Protein AF-A0A3N4R404-F1 (afdb_monomer)

Structure (mmCIF, N/CA/C/O backbone):
data_AF-A0A3N4R404-F1
#
_entry.id   AF-A0A3N4R404-F1
#
loop_
_atom_site.group_PDB
_atom_site.id
_atom_site.type_symbol
_atom_site.label_atom_id
_atom_site.label_alt_id
_atom_site.label_comp_id
_atom_site.label_asym_id
_atom_site.label_entity_id
_atom_site.label_seq_id
_atom_site.pdbx_PDB_ins_code
_atom_site.Cartn_x
_atom_site.Cartn_y
_atom_site.Cartn_z
_atom_site.occupancy
_atom_site.B_iso_or_equiv
_atom_site.auth_seq_id
_atom_site.auth_comp_id
_atom_site.auth_asym_id
_atom_site.auth_atom_id
_atom_site.pdbx_PDB_model_num
ATOM 1 N N . MET A 1 1 ? -18.838 -3.570 5.296 1.00 58.34 1 MET A N 1
ATOM 2 C CA . MET A 1 1 ? -17.727 -4.010 4.430 1.00 58.34 1 MET A CA 1
ATOM 3 C C . MET A 1 1 ? -17.228 -2.737 3.814 1.00 58.34 1 MET A C 1
ATOM 5 O O . MET A 1 1 ? -17.936 -2.168 2.995 1.00 58.34 1 MET A O 1
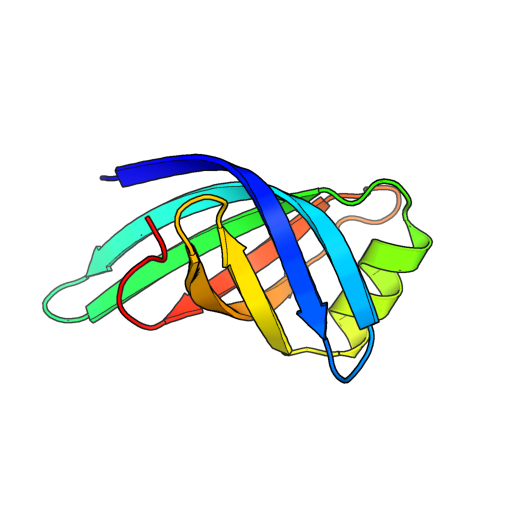ATOM 9 N N . ASP A 1 2 ? -16.094 -2.263 4.305 1.00 82.31 2 ASP A N 1
ATOM 10 C CA . ASP A 1 2 ? -15.583 -0.945 3.959 1.00 82.31 2 ASP A CA 1
ATOM 11 C C . ASP A 1 2 ? -14.447 -1.141 2.965 1.00 82.31 2 ASP A C 1
ATOM 13 O O . ASP A 1 2 ? -13.615 -2.045 3.113 1.00 82.31 2 ASP A O 1
ATOM 17 N N . SER A 1 3 ? -14.427 -0.326 1.921 1.00 88.31 3 SER A N 1
ATOM 18 C CA . SER A 1 3 ? -13.420 -0.401 0.871 1.00 88.31 3 SER A CA 1
ATOM 19 C C . SER A 1 3 ? -12.795 0.957 0.637 1.00 88.31 3 SER A C 1
ATOM 21 O O . SER A 1 3 ? -13.505 1.959 0.604 1.00 88.31 3 SER A O 1
ATOM 23 N N . TYR A 1 4 ? -11.493 0.952 0.387 1.00 89.94 4 TYR A N 1
ATOM 24 C CA . TYR A 1 4 ? -10.750 2.118 -0.058 1.00 89.94 4 TYR A CA 1
ATOM 25 C C . TYR A 1 4 ? -10.297 1.921 -1.502 1.00 89.94 4 TYR A C 1
ATOM 27 O O . TYR A 1 4 ? -9.874 0.831 -1.894 1.00 89.94 4 TYR A O 1
ATOM 35 N N . THR A 1 5 ? -10.395 2.969 -2.310 1.00 93.69 5 THR A N 1
ATOM 36 C CA . THR A 1 5 ? -9.848 2.998 -3.667 1.00 93.69 5 THR A CA 1
ATOM 37 C C . THR A 1 5 ? -9.319 4.393 -3.931 1.00 93.69 5 THR A C 1
ATOM 39 O O . THR A 1 5 ? -10.094 5.348 -3.935 1.00 93.69 5 THR A O 1
ATOM 42 N N . GLY A 1 6 ? -8.010 4.517 -4.117 1.00 94.44 6 GLY A N 1
ATOM 43 C CA . GLY A 1 6 ? -7.396 5.821 -4.314 1.00 94.44 6 GLY A CA 1
ATOM 44 C C . GLY A 1 6 ? -5.880 5.829 -4.142 1.00 94.44 6 GLY A C 1
ATOM 45 O O . GLY A 1 6 ? -5.259 4.771 -4.008 1.00 94.44 6 GLY A O 1
ATOM 46 N N . PRO A 1 7 ? -5.270 7.024 -4.150 1.00 94.94 7 PRO A N 1
ATOM 47 C CA . PRO A 1 7 ? -3.831 7.181 -3.982 1.00 94.94 7 PRO A CA 1
ATOM 48 C C . PRO A 1 7 ? -3.389 6.749 -2.581 1.00 94.94 7 PRO A C 1
ATOM 50 O O . PRO A 1 7 ? -4.109 6.927 -1.602 1.00 94.94 7 PRO A O 1
ATOM 53 N N . ALA A 1 8 ? -2.201 6.182 -2.479 1.00 94.38 8 ALA A N 1
ATOM 54 C CA . ALA A 1 8 ? -1.565 5.827 -1.223 1.00 94.38 8 ALA A CA 1
ATOM 55 C C . ALA A 1 8 ? -0.050 5.876 -1.404 1.00 94.38 8 ALA A C 1
ATOM 57 O O . ALA A 1 8 ? 0.458 5.899 -2.524 1.00 94.38 8 ALA A O 1
ATOM 58 N N . THR A 1 9 ? 0.670 5.831 -0.296 1.00 94.38 9 THR A N 1
ATOM 59 C CA . THR A 1 9 ? 2.126 5.794 -0.306 1.00 94.38 9 THR A CA 1
ATOM 60 C C . THR A 1 9 ? 2.584 4.539 0.423 1.00 94.38 9 THR A C 1
ATOM 62 O O . THR A 1 9 ? 2.103 4.237 1.515 1.00 94.38 9 THR A O 1
ATOM 65 N N . VAL A 1 10 ? 3.497 3.779 -0.176 1.00 92.62 10 VAL A N 1
ATOM 66 C CA . VAL A 1 10 ? 4.062 2.568 0.427 1.00 92.62 10 VAL A CA 1
ATOM 67 C C . VAL A 1 10 ? 5.558 2.736 0.651 1.00 92.62 10 VAL A C 1
ATOM 69 O O . VAL A 1 10 ? 6.303 3.097 -0.258 1.00 92.62 10 VAL A O 1
ATOM 72 N N . THR A 1 11 ? 6.005 2.460 1.872 1.00 92.31 11 THR A N 1
ATOM 73 C CA . THR A 1 11 ? 7.408 2.559 2.272 1.00 92.31 11 THR A CA 1
ATOM 74 C C . THR A 1 11 ? 7.926 1.194 2.699 1.00 92.31 11 THR A C 1
ATOM 76 O O . THR A 1 11 ? 7.451 0.616 3.681 1.00 92.31 11 THR A O 1
ATOM 79 N N . ALA A 1 12 ? 8.930 0.690 1.985 1.00 88.81 12 ALA A N 1
ATOM 80 C CA . ALA A 1 12 ? 9.666 -0.515 2.349 1.00 88.81 12 ALA A CA 1
ATOM 81 C C . ALA A 1 12 ? 11.129 -0.166 2.615 1.00 88.81 12 ALA A C 1
ATOM 83 O O . ALA A 1 12 ? 11.787 0.465 1.788 1.00 88.81 12 ALA A O 1
ATOM 84 N N . SER A 1 13 ? 11.640 -0.589 3.773 1.00 82.38 13 SER A N 1
ATOM 85 C CA . SER A 1 13 ? 12.982 -0.246 4.260 1.00 82.38 13 SER A CA 1
ATOM 86 C C . SER A 1 13 ? 13.221 1.271 4.288 1.00 82.38 13 SER A C 1
ATOM 88 O O . SER A 1 13 ? 12.871 1.919 5.269 1.00 82.38 13 SER A O 1
ATOM 90 N N . THR A 1 14 ? 13.792 1.842 3.228 1.00 81.75 14 THR A N 1
ATOM 91 C CA . THR A 1 14 ? 14.110 3.275 3.104 1.00 81.75 14 THR A CA 1
ATOM 92 C C . THR A 1 14 ? 13.544 3.906 1.834 1.00 81.75 14 THR A C 1
ATOM 94 O O . THR A 1 14 ? 13.835 5.067 1.558 1.00 81.75 14 THR A O 1
ATOM 97 N N . THR A 1 15 ? 12.777 3.155 1.042 1.00 88.44 15 THR A N 1
ATOM 98 C CA . THR A 1 15 ? 12.263 3.622 -0.246 1.00 88.44 15 THR A CA 1
ATOM 99 C C . THR A 1 15 ? 10.753 3.739 -0.193 1.0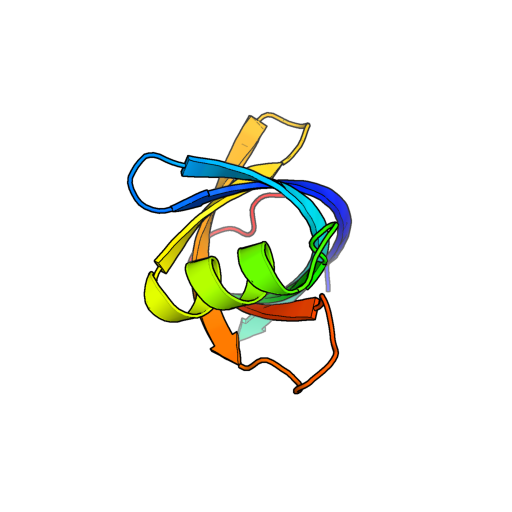0 88.44 15 THR A C 1
ATOM 101 O O . THR A 1 15 ? 10.055 2.825 0.250 1.00 88.44 15 THR A O 1
ATOM 104 N N . THR A 1 16 ? 10.274 4.886 -0.653 1.00 92.19 16 THR A N 1
ATOM 105 C CA . THR A 1 16 ? 8.872 5.276 -0.636 1.00 92.19 16 THR A CA 1
ATOM 106 C C . THR A 1 16 ? 8.378 5.415 -2.065 1.00 92.19 16 THR A C 1
ATOM 108 O O . THR A 1 16 ? 9.051 6.038 -2.883 1.00 92.19 16 THR A O 1
ATOM 111 N N . TYR A 1 17 ? 7.213 4.841 -2.341 1.00 91.88 17 TYR A N 1
ATOM 112 C CA . TYR A 1 17 ? 6.586 4.844 -3.654 1.00 91.88 17 TYR A CA 1
ATOM 113 C C . TYR A 1 17 ? 5.149 5.317 -3.536 1.00 91.88 17 TYR A C 1
ATOM 115 O O . TYR A 1 17 ? 4.419 4.879 -2.642 1.00 91.88 17 TYR A O 1
ATOM 123 N N . ASP A 1 18 ? 4.742 6.160 -4.474 1.00 94.25 18 ASP A N 1
ATOM 124 C CA . ASP A 1 18 ? 3.339 6.487 -4.662 1.00 94.25 18 ASP A CA 1
ATOM 125 C C . ASP A 1 18 ? 2.671 5.366 -5.457 1.00 94.25 18 ASP A C 1
ATOM 127 O O . ASP A 1 18 ? 3.212 4.845 -6.435 1.00 94.25 18 ASP A O 1
ATOM 131 N N . VAL A 1 19 ? 1.507 4.937 -4.983 1.00 94.44 19 VAL A N 1
ATOM 132 C CA . VAL A 1 19 ? 0.759 3.811 -5.536 1.00 94.44 19 VAL A CA 1
ATOM 133 C C . VAL A 1 19 ? -0.726 4.126 -5.566 1.00 94.44 19 VAL A C 1
ATOM 135 O O . VAL A 1 19 ? -1.232 4.972 -4.831 1.00 94.44 19 VAL A O 1
ATOM 138 N N . HIS A 1 20 ? -1.459 3.384 -6.384 1.00 94.75 20 HIS A N 1
ATOM 139 C CA . HIS A 1 20 ? -2.911 3.346 -6.299 1.00 94.75 20 HIS A CA 1
ATOM 140 C C . HIS A 1 20 ? -3.345 2.098 -5.525 1.00 94.75 20 HIS A C 1
ATOM 142 O O . HIS A 1 20 ? -3.039 0.974 -5.930 1.00 94.75 20 HIS A O 1
ATOM 148 N N . ALA A 1 21 ? -4.041 2.280 -4.406 1.00 93.50 21 ALA A N 1
ATOM 149 C CA . ALA A 1 21 ? -4.481 1.200 -3.534 1.00 93.50 21 ALA A CA 1
ATOM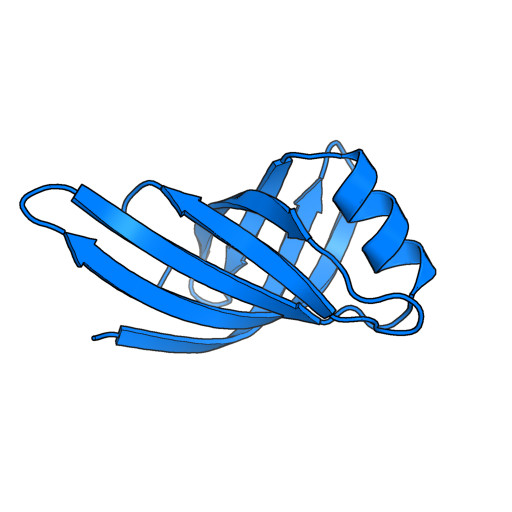 150 C C . ALA A 1 21 ? -5.961 0.873 -3.750 1.00 93.50 21 ALA A C 1
ATOM 152 O O . ALA A 1 21 ? -6.807 1.760 -3.817 1.00 93.50 21 ALA A O 1
ATOM 153 N N . GLU A 1 22 ? -6.271 -0.420 -3.790 1.00 93.50 22 GLU A N 1
ATOM 154 C CA . GLU A 1 22 ? -7.625 -0.970 -3.745 1.00 93.50 22 GLU A CA 1
ATOM 155 C C . GLU A 1 22 ? -7.707 -1.928 -2.555 1.00 93.50 22 GLU A C 1
ATOM 157 O O . GLU A 1 22 ? -7.189 -3.043 -2.625 1.00 93.50 22 GLU A O 1
ATOM 162 N N . LEU A 1 23 ? -8.318 -1.499 -1.448 1.00 91.50 23 LEU A N 1
ATOM 163 C CA . LEU A 1 23 ? -8.355 -2.231 -0.177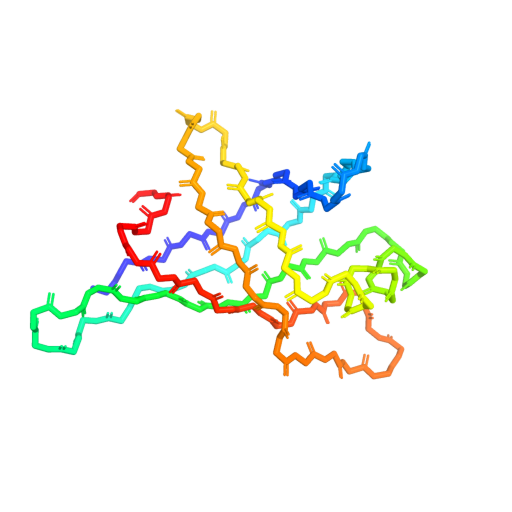 1.00 91.50 23 LEU A CA 1
ATOM 164 C C . LEU A 1 23 ? -9.786 -2.582 0.226 1.00 91.50 23 LEU A C 1
ATOM 166 O O . LEU A 1 23 ? -10.734 -1.849 -0.062 1.00 91.50 23 LEU A O 1
ATOM 170 N N . ARG A 1 24 ? -9.941 -3.704 0.928 1.00 89.88 24 ARG A N 1
ATOM 171 C CA . ARG A 1 24 ? -11.209 -4.165 1.501 1.00 89.88 24 ARG A CA 1
ATOM 172 C C . ARG A 1 24 ? -10.994 -4.678 2.917 1.00 89.88 24 ARG A C 1
ATOM 174 O O . ARG A 1 24 ? -10.052 -5.436 3.161 1.00 89.88 24 ARG A O 1
ATOM 181 N N . THR A 1 25 ? -11.897 -4.317 3.825 1.00 87.50 25 THR A N 1
ATOM 182 C CA . THR A 1 25 ? -11.917 -4.840 5.190 1.00 87.50 25 THR A CA 1
ATOM 183 C C . THR A 1 25 ? -12.703 -6.139 5.270 1.00 87.50 25 THR A C 1
ATOM 185 O O . THR A 1 25 ? -13.770 -6.301 4.673 1.00 87.50 25 THR A O 1
ATOM 188 N N . TYR A 1 26 ? -12.176 -7.061 6.068 1.00 81.88 26 TYR A N 1
ATOM 189 C CA . TYR A 1 26 ? -12.809 -8.317 6.430 1.00 81.88 26 TYR A CA 1
ATOM 190 C C . TYR A 1 26 ? -12.924 -8.378 7.954 1.00 81.88 26 TYR A C 1
ATOM 192 O O . TYR A 1 26 ? -11.937 -8.238 8.686 1.00 81.88 26 TYR A O 1
ATOM 200 N N . HIS A 1 27 ? -14.149 -8.590 8.427 1.00 75.81 27 HIS A N 1
ATOM 201 C CA . HIS A 1 27 ? -14.448 -8.785 9.840 1.00 75.81 27 HIS A CA 1
ATOM 202 C C . HIS A 1 27 ? -14.671 -10.273 10.088 1.00 75.81 27 HIS A C 1
ATOM 204 O O . HIS A 1 27 ? -15.699 -10.817 9.685 1.00 75.81 27 HIS A O 1
ATOM 210 N N . THR A 1 28 ? -13.725 -10.920 10.766 1.00 69.00 28 THR A N 1
ATOM 211 C CA . THR A 1 28 ? -13.850 -12.331 11.150 1.00 69.00 28 THR A CA 1
ATOM 212 C C . THR A 1 28 ? -13.817 -12.417 12.673 1.00 69.00 28 THR A C 1
ATOM 214 O O . THR A 1 28 ? -12.755 -12.455 13.294 1.00 69.00 28 THR A O 1
ATOM 217 N N . GLY A 1 29 ? -14.999 -12.387 13.297 1.00 72.50 29 GLY A N 1
ATOM 218 C CA . GLY A 1 29 ? -15.131 -12.338 14.756 1.00 72.50 29 GLY A CA 1
ATOM 219 C C . GLY A 1 29 ? -14.553 -11.045 15.344 1.00 72.50 29 GLY A C 1
ATOM 220 O O . GLY A 1 29 ? -14.921 -9.951 14.924 1.00 72.50 29 GLY A O 1
ATOM 221 N N . ALA A 1 30 ? -13.641 -11.167 16.312 1.00 70.62 30 ALA A N 1
ATOM 222 C CA . ALA A 1 30 ? -12.960 -10.026 16.937 1.00 70.62 30 ALA A CA 1
ATOM 223 C C . ALA A 1 30 ? -11.770 -9.486 16.117 1.00 70.62 30 ALA A C 1
ATOM 225 O O . ALA A 1 30 ? -11.232 -8.425 16.435 1.00 70.62 30 ALA A O 1
ATOM 226 N N . VAL A 1 31 ? -11.341 -10.201 15.071 1.00 66.88 31 VAL A N 1
ATOM 227 C CA . VAL A 1 31 ? -10.176 -9.823 14.267 1.00 66.88 31 VAL A CA 1
ATOM 228 C C . VAL A 1 31 ? -10.620 -8.939 13.108 1.00 66.88 31 VAL A C 1
ATOM 230 O O . VAL A 1 31 ? -11.420 -9.344 12.260 1.00 66.88 31 VAL A O 1
ATOM 233 N N . ARG A 1 32 ? -10.071 -7.721 13.062 1.00 74.25 32 ARG A N 1
ATOM 234 C CA . ARG A 1 32 ? -10.124 -6.858 11.880 1.00 74.25 32 ARG A CA 1
ATOM 235 C C . ARG A 1 32 ? -8.891 -7.134 11.030 1.00 74.25 32 ARG A C 1
ATOM 237 O O . ARG A 1 32 ? -7.759 -7.006 11.495 1.00 74.25 32 ARG A O 1
ATOM 244 N N . SER A 1 33 ? -9.137 -7.555 9.800 1.00 84.88 33 SER A N 1
ATOM 245 C CA . SER A 1 33 ? -8.109 -7.762 8.785 1.00 84.88 33 SER A CA 1
ATOM 246 C C . SER A 1 33 ? -8.528 -7.041 7.517 1.00 84.88 33 SER A C 1
ATOM 248 O O . SER A 1 33 ? -9.704 -6.728 7.325 1.00 84.88 33 SER A O 1
ATOM 250 N N . TRP A 1 34 ? -7.574 -6.751 6.653 1.00 88.06 34 TRP A N 1
ATOM 251 C CA . TRP A 1 34 ? -7.860 -6.112 5.381 1.00 88.06 34 TRP A CA 1
ATOM 252 C C . TRP A 1 34 ? -6.900 -6.635 4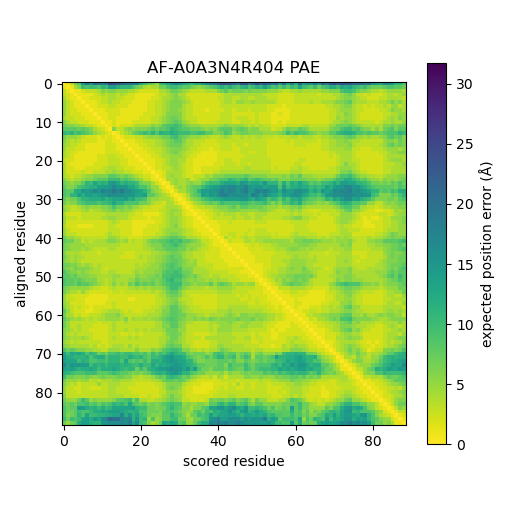.324 1.00 88.06 34 TRP A C 1
ATOM 254 O O . TRP A 1 34 ? -5.785 -7.065 4.621 1.00 88.06 34 TRP A O 1
ATOM 264 N N . ALA A 1 35 ? -7.358 -6.665 3.082 1.00 90.62 35 ALA A N 1
ATOM 265 C CA . ALA A 1 35 ? -6.562 -7.135 1.960 1.00 90.62 35 ALA A CA 1
ATOM 266 C C . ALA A 1 35 ? -6.923 -6.361 0.701 1.00 90.62 35 ALA A C 1
ATOM 268 O O . ALA A 1 35 ? -7.992 -5.755 0.614 1.00 90.62 35 ALA A O 1
ATOM 269 N N . GLY A 1 36 ? -6.034 -6.399 -0.279 1.00 91.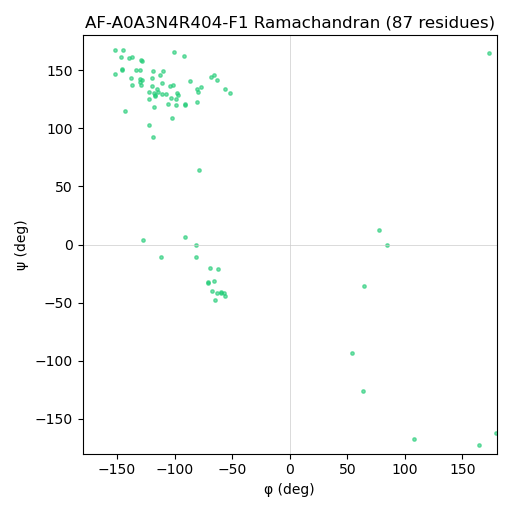44 36 GLY A N 1
ATOM 270 C CA . GLY A 1 36 ? -6.203 -5.604 -1.475 1.00 91.44 36 GLY A CA 1
ATOM 271 C C . GLY A 1 36 ? -5.073 -5.753 -2.471 1.00 91.44 36 GLY A C 1
ATOM 272 O O . GLY A 1 36 ? -4.283 -6.699 -2.412 1.00 91.44 36 GLY A O 1
ATOM 273 N N . SER A 1 37 ? -4.997 -4.789 -3.376 1.00 93.25 37 SER A N 1
ATOM 274 C CA . SER A 1 37 ? -3.903 -4.649 -4.325 1.00 93.25 37 SER A CA 1
ATOM 275 C C . SER A 1 37 ? -3.349 -3.234 -4.324 1.00 93.25 37 SER A C 1
ATOM 277 O O . SER A 1 37 ? -4.100 -2.266 -4.225 1.00 93.25 37 SER A O 1
ATOM 279 N N . LEU A 1 38 ? -2.032 -3.134 -4.466 1.00 92.62 38 LEU A N 1
ATOM 280 C CA . LEU A 1 38 ? -1.316 -1.891 -4.722 1.00 92.62 38 LEU A CA 1
ATOM 281 C C . LEU A 1 38 ? -0.847 -1.906 -6.170 1.00 92.62 38 LEU A C 1
ATOM 283 O O . LEU A 1 38 ? -0.241 -2.886 -6.607 1.00 92.62 38 LEU A O 1
ATOM 287 N N . ARG A 1 39 ? -1.137 -0.840 -6.907 1.00 93.69 39 ARG A N 1
ATOM 288 C CA . ARG A 1 39 ? -0.696 -0.656 -8.284 1.00 93.69 39 ARG A CA 1
ATOM 289 C C . ARG A 1 39 ? 0.420 0.378 -8.326 1.00 93.69 39 ARG A C 1
ATOM 291 O O . ARG A 1 39 ? 0.212 1.517 -7.920 1.00 93.69 39 ARG A O 1
ATOM 298 N N . PHE A 1 40 ? 1.570 -0.052 -8.824 1.00 91.38 40 PHE A N 1
ATOM 299 C CA . PHE A 1 40 ? 2.762 0.763 -9.027 1.00 91.38 40 PHE A CA 1
ATOM 300 C C . PHE A 1 40 ? 2.776 1.354 -10.441 1.00 91.38 40 PHE A C 1
ATOM 302 O O . PHE A 1 40 ? 2.091 0.854 -11.344 1.00 91.38 40 PHE A O 1
ATOM 309 N N . ASP A 1 41 ? 3.591 2.387 -10.641 1.00 89.12 41 ASP A N 1
ATOM 310 C CA . ASP A 1 41 ? 3.774 3.019 -11.951 1.00 89.12 41 ASP A CA 1
ATOM 311 C C . ASP A 1 41 ? 4.557 2.129 -12.923 1.00 89.12 41 ASP A C 1
ATOM 313 O O . ASP A 1 41 ? 4.306 2.140 -14.128 1.00 89.12 41 ASP A O 1
ATOM 317 N N . ASN A 1 42 ? 5.485 1.320 -12.408 1.00 87.25 42 ASN A N 1
ATOM 318 C CA . ASN A 1 42 ? 6.284 0.399 -13.206 1.00 87.25 42 ASN A CA 1
ATOM 319 C C . ASN A 1 42 ? 6.430 -0.977 -12.536 1.00 87.25 42 ASN A C 1
ATOM 321 O O . ASN A 1 42 ? 6.187 -1.158 -11.343 1.00 87.25 42 ASN A O 1
ATOM 325 N N . GLU A 1 43 ? 6.792 -1.977 -13.343 1.00 84.56 43 GLU A N 1
ATOM 326 C CA . GLU A 1 43 ? 6.907 -3.367 -12.889 1.00 84.56 43 GLU A CA 1
ATOM 327 C C . GLU A 1 43 ? 8.121 -3.581 -11.971 1.00 84.56 43 GLU A C 1
ATOM 329 O O . GLU A 1 43 ? 8.053 -4.377 -11.037 1.00 84.56 43 GLU A O 1
ATOM 334 N N . SER A 1 44 ? 9.217 -2.851 -12.194 1.00 85.38 44 SER A N 1
ATOM 335 C CA . SER A 1 44 ? 10.433 -2.953 -11.380 1.00 85.38 44 SER A CA 1
ATOM 336 C C . SER A 1 44 ? 10.167 -2.617 -9.910 1.00 85.38 44 SER A C 1
ATOM 338 O O . SER A 1 44 ? 10.628 -3.336 -9.025 1.00 85.38 44 SER A O 1
ATOM 340 N N . ASP A 1 45 ? 9.367 -1.585 -9.642 1.00 87.75 45 ASP A N 1
ATOM 341 C CA . ASP A 1 45 ? 9.000 -1.170 -8.285 1.00 87.75 45 ASP A CA 1
ATOM 342 C C . ASP A 1 45 ? 8.116 -2.214 -7.594 1.00 87.75 45 ASP A C 1
ATOM 344 O O . ASP A 1 45 ? 8.332 -2.555 -6.427 1.00 87.75 45 ASP A O 1
ATOM 348 N N . ALA A 1 46 ? 7.174 -2.799 -8.343 1.00 84.56 46 ALA A N 1
ATOM 349 C CA . ALA A 1 46 ? 6.360 -3.914 -7.869 1.00 84.56 46 ALA A CA 1
ATOM 350 C C . ALA A 1 46 ? 7.230 -5.130 -7.491 1.00 84.56 46 ALA A C 1
ATOM 352 O O . ALA A 1 46 ? 7.001 -5.758 -6.451 1.00 84.56 46 ALA A O 1
ATOM 353 N N . TRP A 1 47 ? 8.260 -5.432 -8.291 1.00 82.50 47 TRP A N 1
ATOM 354 C CA . TRP A 1 47 ? 9.219 -6.500 -8.001 1.00 82.50 47 TRP A CA 1
ATOM 355 C C . TRP A 1 47 ? 10.040 -6.231 -6.743 1.00 82.50 47 TRP A C 1
ATOM 357 O O . TRP A 1 47 ? 10.123 -7.107 -5.883 1.00 82.50 47 TRP A O 1
ATOM 367 N N . VAL A 1 48 ? 10.597 -5.025 -6.593 1.00 84.44 48 VAL A N 1
ATOM 368 C CA . VAL A 1 48 ? 11.368 -4.637 -5.398 1.00 84.44 48 VAL A CA 1
ATOM 369 C C . VAL A 1 48 ? 10.528 -4.825 -4.132 1.00 84.44 48 VAL A C 1
ATOM 371 O O . VAL A 1 48 ? 11.001 -5.421 -3.158 1.00 84.44 48 VAL A O 1
ATOM 374 N N . MET A 1 49 ? 9.261 -4.410 -4.172 1.00 83.44 49 MET A N 1
ATOM 375 C CA . MET A 1 49 ? 8.329 -4.513 -3.048 1.00 83.44 49 MET A CA 1
ATOM 376 C C . MET A 1 49 ? 8.020 -5.945 -2.625 1.00 83.44 49 MET A C 1
ATOM 378 O O . MET A 1 49 ? 8.032 -6.251 -1.431 1.00 83.44 49 MET A O 1
ATOM 382 N N . LEU A 1 50 ? 7.821 -6.854 -3.580 1.00 81.94 50 LEU A N 1
ATOM 383 C CA . LEU A 1 50 ? 7.642 -8.276 -3.275 1.00 81.94 50 LEU A CA 1
ATOM 384 C C . LEU A 1 50 ? 8.830 -8.849 -2.498 1.00 81.94 50 LEU A C 1
ATOM 386 O O . LEU A 1 50 ? 8.639 -9.603 -1.542 1.00 81.94 50 LEU A O 1
ATOM 390 N N . THR A 1 51 ? 10.055 -8.472 -2.877 1.00 83.69 51 THR A N 1
ATOM 391 C CA . THR A 1 51 ? 11.277 -8.904 -2.182 1.00 83.69 51 THR A CA 1
ATOM 392 C C . THR A 1 51 ? 11.381 -8.371 -0.757 1.00 83.69 51 THR A C 1
ATOM 394 O O . THR A 1 51 ? 11.933 -9.063 0.098 1.00 83.69 51 THR A O 1
ATOM 397 N N . ALA A 1 52 ? 10.833 -7.18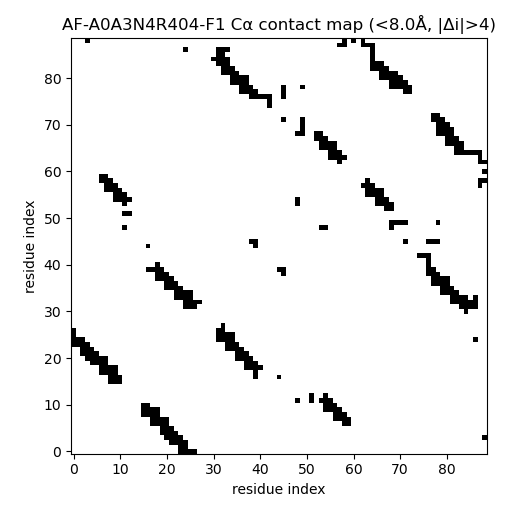5 -0.475 1.00 83.69 52 ALA A N 1
ATOM 398 C CA . ALA A 1 52 ? 10.856 -6.591 0.862 1.00 83.69 52 ALA A CA 1
ATOM 399 C C . ALA A 1 52 ? 9.965 -7.336 1.874 1.00 83.69 52 ALA A C 1
ATOM 401 O O . ALA A 1 52 ? 10.194 -7.231 3.079 1.00 83.69 52 ALA A O 1
ATOM 402 N N . ARG A 1 53 ? 8.987 -8.127 1.400 1.00 81.38 53 ARG A N 1
ATOM 403 C CA . ARG A 1 53 ? 8.010 -8.938 2.166 1.00 81.38 53 ARG A CA 1
ATOM 404 C C . ARG A 1 53 ? 7.027 -8.151 3.033 1.00 81.38 53 ARG A C 1
ATOM 406 O O . ARG A 1 53 ? 5.872 -8.559 3.134 1.00 81.38 53 ARG A O 1
ATOM 413 N N . GLN A 1 54 ? 7.454 -7.041 3.623 1.00 88.12 54 GLN A N 1
ATOM 414 C CA . GLN A 1 54 ? 6.652 -6.175 4.477 1.00 88.12 54 GLN A CA 1
ATOM 415 C C . GLN A 1 54 ? 6.927 -4.702 4.156 1.00 88.12 54 GLN A C 1
ATOM 417 O O . GLN A 1 54 ? 8.064 -4.320 3.880 1.00 88.12 54 GLN A O 1
ATOM 422 N N . ALA A 1 55 ? 5.888 -3.875 4.228 1.00 91.38 55 ALA A N 1
ATOM 423 C CA . ALA A 1 55 ? 5.985 -2.427 4.073 1.00 91.38 55 ALA A CA 1
ATOM 424 C C . ALA A 1 55 ? 4.985 -1.699 4.979 1.00 91.38 55 ALA A C 1
ATOM 426 O O . ALA A 1 55 ? 4.069 -2.306 5.541 1.00 91.38 55 ALA A O 1
ATOM 427 N N . VAL A 1 56 ? 5.161 -0.388 5.108 1.00 92.38 56 VAL A N 1
ATOM 428 C CA . VAL A 1 56 ? 4.183 0.515 5.719 1.00 92.38 56 VAL A CA 1
ATOM 429 C C . VAL A 1 56 ? 3.394 1.184 4.602 1.00 92.38 56 VAL A C 1
ATOM 431 O O . VAL A 1 56 ? 3.979 1.787 3.710 1.00 92.38 56 VAL A O 1
ATOM 434 N N . LEU A 1 57 ? 2.072 1.066 4.648 1.00 92.12 57 LEU A N 1
ATOM 435 C CA . LEU A 1 57 ? 1.137 1.772 3.784 1.00 92.12 57 LEU A CA 1
ATOM 436 C C . LEU A 1 57 ? 0.606 2.997 4.530 1.00 92.12 57 LEU A C 1
ATOM 438 O O . LEU A 1 57 ? 0.157 2.862 5.667 1.00 92.12 57 LEU A O 1
ATOM 442 N N . ALA A 1 58 ? 0.637 4.159 3.891 1.00 92.62 58 ALA A N 1
ATOM 443 C CA . ALA A 1 58 ? 0.067 5.407 4.375 1.00 92.62 58 ALA A CA 1
ATOM 444 C C . ALA A 1 58 ? -1.005 5.904 3.400 1.00 92.62 58 ALA A C 1
ATOM 446 O O . ALA A 1 58 ? -0.805 5.871 2.182 1.00 92.62 58 ALA A O 1
ATOM 447 N N . LEU A 1 59 ? -2.138 6.355 3.931 1.00 90.38 59 LEU A N 1
ATOM 448 C CA . LEU A 1 59 ? -3.221 6.952 3.154 1.00 90.38 59 LEU A CA 1
ATOM 449 C C . LEU A 1 59 ? -3.209 8.490 3.233 1.00 90.38 59 LEU A C 1
ATOM 451 O O . LEU A 1 59 ? -2.556 9.058 4.112 1.00 90.38 59 LEU A O 1
ATOM 455 N N . PRO A 1 60 ? -3.946 9.187 2.343 1.00 88.56 60 PRO A N 1
ATOM 456 C CA . PRO A 1 60 ? -3.979 10.652 2.302 1.00 88.56 60 PRO A CA 1
ATOM 457 C C . PRO A 1 60 ? -4.525 11.324 3.571 1.00 88.56 60 PRO A C 1
ATOM 459 O O . PRO A 1 60 ? -4.253 12.499 3.803 1.00 88.56 60 PRO A O 1
ATOM 462 N N . ASP A 1 61 ? -5.292 10.602 4.389 1.00 86.50 61 ASP A N 1
ATOM 463 C CA . ASP A 1 61 ? -5.810 11.072 5.679 1.00 86.50 61 ASP A CA 1
ATOM 464 C C . ASP A 1 61 ? -4.783 10.960 6.827 1.00 86.50 61 ASP A C 1
ATOM 466 O O . ASP A 1 61 ? -5.069 11.340 7.962 1.00 86.50 61 ASP A O 1
ATOM 470 N N . GLY A 1 62 ? -3.579 10.454 6.534 1.00 85.94 62 GLY A N 1
ATOM 471 C CA . GLY A 1 62 ? -2.504 10.228 7.498 1.00 85.94 62 GLY A CA 1
ATOM 472 C C . GLY A 1 62 ? -2.606 8.899 8.249 1.00 85.94 62 GLY A C 1
ATOM 473 O O . GLY A 1 62 ? -1.739 8.602 9.076 1.00 85.94 62 GLY A O 1
ATOM 474 N N . SER A 1 63 ? -3.625 8.081 7.979 1.00 86.81 63 SER A N 1
ATOM 475 C CA . SER A 1 63 ? -3.718 6.741 8.550 1.00 86.81 63 SER A CA 1
ATOM 476 C C . SER A 1 63 ? -2.634 5.830 7.967 1.00 86.81 63 SER A C 1
ATOM 478 O O . SER A 1 63 ? -2.237 5.947 6.805 1.00 86.81 63 SER A O 1
ATOM 480 N N . THR A 1 64 ? -2.104 4.930 8.798 1.00 90.06 64 THR A N 1
ATOM 481 C CA . THR A 1 64 ? -1.016 4.027 8.406 1.00 90.06 64 THR A CA 1
ATOM 482 C C . THR A 1 64 ? -1.297 2.593 8.829 1.00 90.06 64 THR A C 1
ATOM 484 O O . THR A 1 64 ? -1.965 2.336 9.831 1.00 90.06 64 THR A O 1
ATOM 487 N N . GLY A 1 65 ? -0.777 1.640 8.059 1.00 89.00 65 GLY A N 1
ATOM 488 C CA . GLY A 1 65 ? -0.927 0.217 8.326 1.00 89.00 65 GLY A CA 1
ATOM 489 C C . GLY A 1 65 ? 0.243 -0.592 7.784 1.00 89.00 65 GLY A C 1
ATOM 490 O O . GLY A 1 65 ? 0.825 -0.269 6.754 1.00 89.00 65 GLY A O 1
ATOM 491 N N . THR A 1 66 ? 0.599 -1.668 8.477 1.00 90.25 66 THR A N 1
ATOM 492 C CA . THR A 1 66 ? 1.598 -2.615 7.970 1.00 90.25 66 THR A CA 1
ATOM 493 C C . THR A 1 66 ? 0.958 -3.555 6.953 1.00 90.25 66 THR A C 1
ATOM 495 O O . THR A 1 66 ? -0.072 -4.168 7.239 1.00 90.25 66 THR A O 1
ATOM 498 N N . VAL A 1 67 ? 1.604 -3.708 5.797 1.00 90.12 67 VAL A N 1
ATOM 499 C CA . VAL A 1 67 ? 1.223 -4.660 4.750 1.00 90.12 67 VAL A CA 1
ATOM 500 C C . VAL A 1 67 ? 2.255 -5.762 4.595 1.00 90.12 67 VAL A C 1
ATOM 502 O O . VAL A 1 67 ? 3.457 -5.530 4.704 1.00 90.12 67 VAL A O 1
ATOM 505 N N . ILE A 1 68 ? 1.764 -6.954 4.277 1.00 90.62 68 ILE A N 1
ATOM 506 C CA . ILE A 1 68 ? 2.542 -8.092 3.800 1.00 90.62 68 ILE A CA 1
ATOM 507 C C . ILE A 1 68 ? 2.177 -8.313 2.336 1.00 90.62 68 ILE A C 1
ATOM 509 O O . ILE A 1 68 ? 0.993 -8.397 1.993 1.00 90.62 68 ILE A O 1
ATOM 513 N N . PHE A 1 69 ? 3.185 -8.422 1.475 1.00 87.81 69 PHE A N 1
ATOM 514 C CA . PHE A 1 69 ? 2.984 -8.731 0.062 1.00 87.81 69 PHE A CA 1
ATOM 515 C C . PHE A 1 69 ? 2.772 -10.238 -0.109 1.00 87.81 69 PHE A C 1
ATOM 517 O O . PHE A 1 69 ? 3.598 -11.045 0.311 1.00 87.81 69 PHE A O 1
ATOM 524 N N . THR A 1 70 ? 1.644 -10.625 -0.704 1.00 85.62 70 THR A N 1
ATOM 525 C CA . THR A 1 70 ? 1.199 -12.031 -0.781 1.00 85.62 70 THR A CA 1
ATOM 526 C C . THR A 1 70 ? 1.220 -12.603 -2.191 1.00 85.62 70 THR A C 1
ATOM 528 O O . THR A 1 70 ? 1.092 -13.814 -2.364 1.00 85.62 70 THR A O 1
ATOM 531 N N . GLY A 1 71 ? 1.401 -11.768 -3.213 1.00 80.31 71 GLY A N 1
ATOM 532 C CA . GLY A 1 71 ? 1.561 -12.248 -4.577 1.00 80.31 71 GLY A CA 1
ATOM 533 C C . GLY A 1 71 ? 1.588 -11.140 -5.615 1.00 80.31 71 GLY A C 1
ATOM 534 O O . GLY A 1 71 ? 1.181 -10.009 -5.367 1.00 80.31 71 GLY A O 1
ATOM 535 N N . HIS A 1 72 ? 2.041 -11.502 -6.805 1.00 77.38 72 HIS A N 1
ATOM 536 C CA . HIS A 1 72 ? 2.132 -10.649 -7.983 1.00 77.38 72 HIS A CA 1
ATOM 537 C C . HIS A 1 72 ? 1.858 -11.494 -9.216 1.00 77.38 72 HIS A C 1
ATOM 539 O O . HIS A 1 72 ? 2.063 -12.709 -9.205 1.00 77.38 72 HIS A O 1
ATOM 545 N N . SER A 1 73 ? 1.319 -10.861 -10.251 1.00 73.38 73 SER A N 1
ATOM 546 C CA . SER A 1 73 ? 1.134 -11.501 -11.552 1.00 73.38 73 SER A CA 1
ATOM 547 C C . SER A 1 73 ? 2.220 -10.998 -12.492 1.00 73.38 73 SER A C 1
ATOM 549 O O . SER A 1 73 ? 2.353 -9.790 -12.665 1.00 73.38 73 SER A O 1
ATOM 551 N N . VAL A 1 74 ? 2.972 -11.917 -13.102 1.00 68.75 74 VAL A N 1
ATOM 552 C CA . VAL A 1 74 ? 4.043 -11.596 -14.062 1.00 68.75 74 VAL A CA 1
ATOM 553 C C . VAL A 1 74 ? 3.511 -10.659 -15.154 1.00 68.75 74 VAL A C 1
ATOM 555 O O . VAL A 1 74 ? 2.450 -10.928 -15.722 1.00 68.75 74 VAL A O 1
ATOM 558 N N . GLY A 1 75 ? 4.224 -9.559 -15.432 1.00 69.88 75 GLY A N 1
ATOM 559 C CA . GLY A 1 75 ? 3.799 -8.532 -16.392 1.00 69.88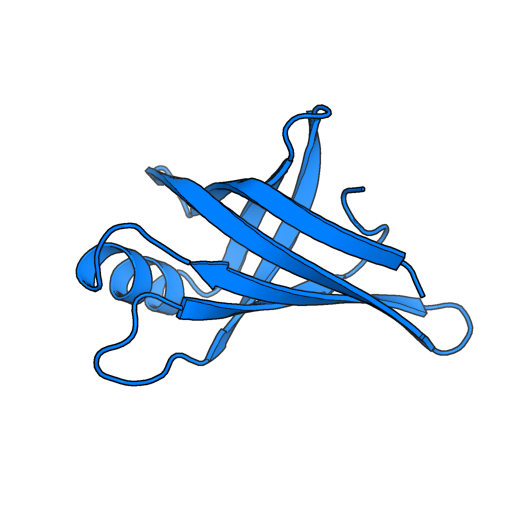 75 GLY A CA 1
ATOM 560 C C . GLY A 1 75 ? 2.722 -7.568 -15.875 1.00 69.88 75 GLY A C 1
ATOM 561 O O . GLY A 1 75 ? 2.116 -6.844 -16.663 1.00 69.88 75 GLY A O 1
ATOM 562 N N . SER A 1 76 ? 2.440 -7.560 -14.568 1.00 78.44 76 SER A N 1
ATOM 563 C CA . SER A 1 76 ? 1.512 -6.623 -13.930 1.00 78.44 76 SER A CA 1
ATOM 564 C C . SER A 1 76 ? 2.250 -5.631 -13.039 1.00 78.44 76 SER A C 1
ATOM 566 O O . SER A 1 76 ? 3.237 -5.972 -12.398 1.00 78.44 76 SER A O 1
ATOM 568 N N . THR A 1 77 ? 1.725 -4.415 -12.911 1.00 86.31 77 THR A N 1
ATOM 569 C CA . THR A 1 77 ? 2.173 -3.481 -11.868 1.00 86.31 77 THR A CA 1
ATOM 570 C C . THR A 1 77 ? 1.363 -3.611 -10.577 1.00 86.31 77 THR A C 1
ATOM 572 O O . THR A 1 77 ? 1.538 -2.815 -9.659 1.00 86.31 77 THR A O 1
ATOM 575 N N . ALA A 1 78 ? 0.467 -4.602 -10.484 1.00 88.31 78 ALA A N 1
ATOM 576 C CA . ALA A 1 78 ? -0.361 -4.845 -9.310 1.00 88.31 78 ALA A CA 1
ATOM 577 C C . ALA A 1 78 ? 0.236 -5.929 -8.398 1.00 88.31 78 ALA A C 1
ATOM 579 O O . ALA A 1 78 ? 0.510 -7.054 -8.826 1.00 88.31 78 ALA A O 1
ATOM 580 N N . VAL A 1 79 ? 0.358 -5.609 -7.111 1.00 89.94 79 VAL A N 1
ATOM 581 C CA . VAL A 1 79 ? 0.818 -6.523 -6.061 1.00 89.94 79 VAL A CA 1
ATOM 582 C C . VAL A 1 79 ? -0.292 -6.714 -5.037 1.00 89.94 79 VAL A C 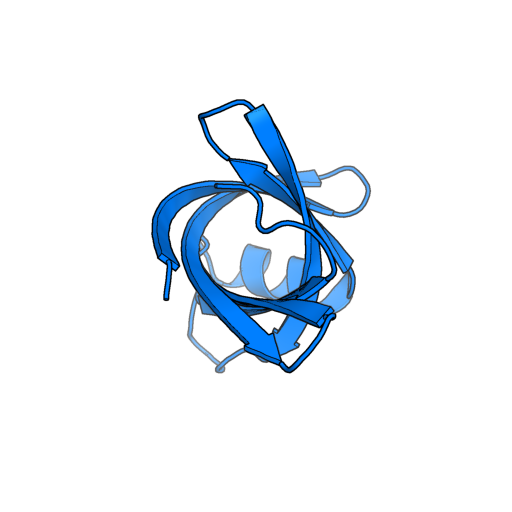1
ATOM 584 O O . VAL A 1 79 ? -0.870 -5.745 -4.550 1.00 89.94 79 VAL A O 1
ATOM 587 N N . ARG A 1 80 ? -0.601 -7.966 -4.690 1.00 91.19 80 ARG A N 1
ATOM 588 C CA . ARG A 1 80 ? -1.571 -8.292 -3.641 1.00 91.19 80 ARG A CA 1
ATOM 589 C C . ARG A 1 80 ? -0.959 -8.098 -2.266 1.00 91.19 80 ARG A C 1
ATOM 591 O O . ARG A 1 80 ? 0.150 -8.561 -1.996 1.00 91.19 80 ARG A O 1
ATOM 598 N N . VAL A 1 81 ? -1.728 -7.476 -1.384 1.00 91.44 81 VAL A N 1
ATOM 599 C CA . VAL A 1 81 ? -1.331 -7.179 -0.011 1.00 91.44 81 VAL A CA 1
ATOM 600 C C . VAL A 1 81 ? -2.382 -7.635 0.985 1.00 91.44 81 VAL A C 1
ATOM 602 O O . VAL A 1 81 ? -3.580 -7.646 0.701 1.00 91.44 81 VAL A O 1
ATOM 605 N N . THR A 1 82 ? -1.917 -7.981 2.177 1.00 90.75 82 THR A N 1
ATOM 606 C CA . THR A 1 82 ? -2.750 -8.226 3.356 1.00 90.75 82 THR A CA 1
ATOM 607 C C . THR A 1 82 ? -2.191 -7.441 4.529 1.00 90.75 82 THR A C 1
ATOM 609 O O . THR A 1 82 ? -0.975 -7.410 4.713 1.00 90.75 82 THR A O 1
ATOM 612 N N . GLY A 1 83 ? -3.061 -6.853 5.339 1.00 86.50 83 GLY A N 1
ATOM 613 C CA . GLY A 1 83 ? -2.697 -6.161 6.567 1.00 86.50 83 GLY A CA 1
ATOM 614 C C . GLY A 1 83 ? -3.518 -6.644 7.759 1.00 86.50 83 GLY A C 1
ATOM 615 O O . GLY A 1 83 ? -4.606 -7.215 7.620 1.00 86.50 83 GLY A O 1
ATOM 616 N N . SER A 1 84 ? -2.971 -6.422 8.951 1.00 75.00 84 SER A N 1
ATOM 617 C CA . SER A 1 84 ? -3.598 -6.760 10.232 1.00 75.00 84 SER A CA 1
ATOM 618 C C . SER A 1 84 ? -3.789 -5.510 11.086 1.00 75.00 84 SER A C 1
ATOM 620 O O . SER A 1 84 ? -2.900 -4.660 11.118 1.00 75.00 84 SER A O 1
ATOM 622 N N . GLY A 1 85 ? -4.900 -5.435 11.825 1.00 68.69 85 GLY A N 1
ATOM 623 C CA . GLY A 1 85 ? -5.231 -4.294 12.684 1.00 68.69 85 GLY A CA 1
ATOM 624 C C . GLY A 1 85 ? -6.375 -3.444 12.119 1.00 68.69 85 GLY A C 1
ATOM 625 O O . GLY A 1 85 ? -7.084 -3.900 11.214 1.00 68.69 85 GLY A O 1
ATOM 626 N N . PRO A 1 86 ? -6.612 -2.232 12.658 1.00 68.19 86 PRO A N 1
ATOM 627 C CA . PRO A 1 86 ? -7.543 -1.301 12.031 1.00 68.19 86 PRO A CA 1
ATOM 628 C C . PRO A 1 86 ? -7.094 -1.057 10.590 1.00 68.19 86 PRO A C 1
ATOM 630 O O . PRO A 1 86 ? -5.902 -0.894 10.321 1.00 68.19 86 PRO A O 1
ATOM 633 N N . ALA A 1 87 ? -8.042 -1.111 9.658 1.00 70.06 87 ALA A N 1
ATOM 634 C CA . ALA A 1 87 ? -7.741 -0.696 8.304 1.00 70.06 87 ALA A CA 1
ATOM 635 C C . ALA A 1 87 ? -7.388 0.794 8.322 1.00 70.06 87 ALA A C 1
ATOM 637 O O . ALA A 1 87 ? -7.974 1.535 9.114 1.00 70.06 87 ALA A O 1
ATOM 638 N N . PRO A 1 88 ? -6.411 1.221 7.516 1.00 67.06 88 PRO A N 1
ATOM 639 C CA . PRO A 1 88 ? -6.026 2.616 7.461 1.00 67.06 88 PRO A CA 1
ATOM 640 C C . PRO A 1 88 ? -7.042 3.369 6.593 1.00 67.06 88 PRO A C 1
ATOM 642 O O . PRO A 1 88 ? -6.676 3.718 5.491 1.00 67.06 88 PRO A O 1
ATOM 645 N N . TYR A 1 89 ? -8.325 3.462 6.975 1.00 63.84 89 TYR A N 1
ATOM 646 C CA . TYR A 1 89 ? -9.378 4.293 6.352 1.00 63.84 89 TYR A CA 1
ATOM 647 C C . TYR A 1 89 ? -10.702 4.212 7.128 1.00 63.84 89 TYR A C 1
ATOM 649 O O . TYR A 1 89 ? -10.887 3.235 7.896 1.00 63.84 89 TYR A O 1
#

Sequence (89 aa):
MDSYTGPATVTASTTTYDVHAELRTYHTGAVRSWAGSLRFDNESDAWVMLTARQAVLALPDGSTGTVIFTGHSVGSTAVRVTGSGPAPY

InterPro domains:
  IPR032371 Domain of unknown function DUF4873 [PF16170] (2-89)

pLDDT: mean 85.18, std 8.49, range [58.34, 94.94]

Mean predicted aligned error: 5.09 Å

Solvent-accessible surface area (backbone atoms only — not comparable to full-atom values): 4774 Å² total; per-residue (Å²): 129,56,69,50,76,47,69,30,38,40,37,39,100,90,49,74,44,72,28,43,34,41,38,36,50,45,79,60,85,93,46,47,32,29,39,35,38,40,32,39,92,42,50,68,61,39,52,55,49,54,74,57,40,48,33,40,38,35,34,87,88,69,36,58,36,53,32,33,52,76,47,68,51,91,98,42,31,47,31,32,33,39,33,68,46,74,64,53,118

Nearest PDB structures (foldseek):
  5vg7-assembly1_A  TM=2.606E-01  e=1.469E+00  Homo sapiens

Radius of gyration: 12.12 Å; Cα contacts (8 Å, |Δi|>4): 214; chains: 1; bounding box: 32×23×33 Å

Organism: NCBI:txid88074

Secondary structure (DSSP, 8-state):
--EEEEEEEEEETTEEEEEEEEEEEEEETTEEEEEEEEE-SSHHHHHHHHHH-EEEEE-TTS-EEEEEEEEE-TT-SEEEEEEESS---

Foldseek 3Di:
DDWDWAWKWKAFPHDIFIWTWTKDWDDDDPWIKMKTKTAGPDPVVLVVQLVSQKIWMADPVRFIWIWGFDDDDPPGSITIIMTTDPDRD